Protein AF-A0A946F8T7-F1 (afdb_monomer)

Solvent-accessible surface area (backbone atoms only — not comparable to full-atom values): 4936 Å² total; per-residue (Å²): 134,81,81,78,92,63,94,79,88,69,80,62,67,88,41,72,40,75,49,57,86,78,60,74,64,58,31,60,78,67,75,49,66,87,94,63,89,77,92,73,56,72,70,55,48,54,52,53,58,72,73,47,65,80,64,48,80,44,88,34,28,73,34,51,50,50,49,52,51,52,64,73,73,108

pLDDT: mean 95.97, std 3.85, range [69.94, 98.44]

Secondary structure (DSSP, 8-state):
-PPPS-S--------EEEE----HHHHHHTTPPTT------HHHHHHHHHT--S-EEEE--HHHHHHHHHHHH-

Structure (mmCIF, N/CA/C/O backbone):
data_AF-A0A946F8T7-F1
#
_entry.id   AF-A0A946F8T7-F1
#
loop_
_atom_site.group_PDB
_atom_site.id
_atom_site.type_symbol
_atom_site.label_atom_id
_atom_site.label_alt_id
_atom_site.label_comp_id
_atom_site.label_asym_id
_atom_site.label_entity_id
_atom_site.label_seq_id
_atom_site.pdbx_PDB_ins_code
_atom_site.Cartn_x
_atom_site.Cartn_y
_atom_site.Cartn_z
_atom_site.occupancy
_atom_site.B_iso_or_equiv
_atom_site.auth_seq_id
_atom_site.auth_comp_id
_atom_site.auth_asym_id
_atom_site.auth_atom_id
_atom_site.pdbx_PDB_model_num
ATOM 1 N N . MET A 1 1 ? 28.075 -10.337 -25.741 1.00 69.94 1 MET A N 1
ATOM 2 C CA . MET A 1 1 ? 26.974 -10.313 -24.751 1.00 69.94 1 MET A CA 1
ATOM 3 C C . MET A 1 1 ? 25.720 -9.818 -25.454 1.00 69.94 1 MET A C 1
ATOM 5 O O . MET A 1 1 ? 25.837 -8.915 -26.273 1.00 69.94 1 MET A O 1
ATOM 9 N N . THR A 1 2 ? 24.562 -10.431 -25.213 1.00 83.88 2 THR A N 1
ATOM 10 C CA . THR A 1 2 ? 23.281 -9.987 -25.788 1.00 83.88 2 THR A CA 1
ATOM 11 C C . THR A 1 2 ? 22.810 -8.700 -25.118 1.00 83.88 2 THR A C 1
ATOM 13 O O . THR A 1 2 ? 23.058 -8.497 -23.930 1.00 83.88 2 THR A O 1
ATOM 16 N N . LYS A 1 3 ? 22.128 -7.834 -25.874 1.00 88.62 3 LYS A N 1
ATOM 17 C CA . LYS A 1 3 ? 21.530 -6.608 -25.334 1.00 88.62 3 LYS A CA 1
ATOM 18 C C . LYS A 1 3 ? 20.497 -6.977 -24.251 1.00 88.62 3 LYS A C 1
ATOM 20 O O . LYS A 1 3 ? 19.744 -7.931 -24.474 1.00 88.62 3 LYS A O 1
ATOM 25 N N . PRO A 1 4 ? 20.464 -6.288 -23.094 1.00 90.56 4 PRO A N 1
ATOM 26 C CA . PRO A 1 4 ? 19.446 -6.545 -22.082 1.00 90.56 4 PRO A CA 1
ATOM 27 C C . PRO A 1 4 ? 18.054 -6.293 -22.668 1.00 90.56 4 PRO A C 1
ATOM 29 O O . PRO A 1 4 ? 17.855 -5.351 -23.433 1.00 90.56 4 PRO A O 1
ATOM 32 N N . ARG A 1 5 ? 17.107 -7.179 -22.340 1.00 94.44 5 ARG A N 1
ATOM 33 C CA . ARG A 1 5 ? 15.718 -7.099 -22.817 1.00 94.44 5 ARG A CA 1
ATOM 34 C C . ARG A 1 5 ? 14.890 -6.056 -22.057 1.00 94.44 5 ARG A C 1
ATOM 36 O O . ARG A 1 5 ? 13.904 -5.578 -22.601 1.00 94.44 5 ARG A O 1
ATOM 43 N N . PHE A 1 6 ? 15.267 -5.754 -20.818 1.00 95.44 6 PHE A N 1
ATOM 44 C CA . PHE A 1 6 ? 14.535 -4.870 -19.915 1.00 95.44 6 PHE A CA 1
ATOM 45 C C . PHE A 1 6 ? 15.493 -3.843 -19.321 1.00 95.44 6 PHE A C 1
ATOM 47 O O . PHE A 1 6 ? 16.626 -4.201 -18.987 1.00 95.44 6 PHE A O 1
ATOM 54 N N . ASP A 1 7 ? 15.020 -2.610 -19.155 1.00 95.38 7 ASP A N 1
ATOM 55 C CA . ASP A 1 7 ? 15.781 -1.536 -18.511 1.00 95.38 7 ASP A CA 1
ATOM 56 C C . ASP A 1 7 ? 15.742 -1.667 -16.984 1.00 95.38 7 ASP A C 1
ATOM 58 O O . ASP A 1 7 ? 16.761 -1.514 -16.314 1.00 95.38 7 ASP A O 1
ATOM 62 N N . VAL A 1 8 ? 14.575 -2.025 -16.434 1.00 97.25 8 VAL A N 1
ATOM 63 C CA . VAL A 1 8 ? 14.361 -2.219 -14.995 1.00 97.25 8 VAL A CA 1
ATOM 64 C C . VAL A 1 8 ? 13.505 -3.465 -14.753 1.00 97.25 8 VAL A C 1
ATOM 66 O O . VAL A 1 8 ? 12.501 -3.687 -15.428 1.00 97.25 8 VAL A O 1
ATOM 69 N N . LEU A 1 9 ? 13.896 -4.275 -13.766 1.00 96.81 9 LEU A N 1
ATOM 70 C CA . LEU A 1 9 ? 13.118 -5.400 -13.242 1.00 96.81 9 LEU A CA 1
ATOM 71 C C . LEU A 1 9 ? 12.777 -5.124 -11.775 1.00 96.81 9 LEU A C 1
ATOM 73 O O . LEU A 1 9 ? 13.674 -4.873 -10.974 1.00 96.81 9 LEU A O 1
ATOM 77 N N . GLY A 1 10 ? 11.494 -5.208 -11.427 1.00 96.88 10 GLY A N 1
ATOM 78 C CA . GLY A 1 10 ? 11.012 -5.080 -10.054 1.00 96.88 10 GLY A CA 1
ATOM 79 C C . GLY A 1 10 ? 10.568 -6.426 -9.495 1.00 96.88 10 GLY A C 1
ATOM 80 O O . GLY A 1 10 ? 9.906 -7.198 -10.186 1.00 96.88 10 GLY A O 1
ATOM 81 N N . ILE A 1 11 ? 10.912 -6.694 -8.237 1.00 98.12 11 ILE A N 1
ATOM 82 C CA . ILE A 1 11 ? 10.397 -7.828 -7.465 1.00 98.12 11 ILE A CA 1
ATOM 83 C C . ILE A 1 11 ? 9.790 -7.256 -6.190 1.00 98.12 11 ILE A C 1
ATOM 85 O O . ILE A 1 11 ? 10.446 -6.513 -5.463 1.00 98.12 11 ILE A O 1
ATOM 89 N N . GLY A 1 12 ? 8.537 -7.596 -5.918 1.00 97.38 12 GLY A N 1
ATOM 90 C CA . GLY A 1 12 ? 7.858 -7.184 -4.700 1.00 97.38 12 GLY A CA 1
ATOM 91 C C . GLY A 1 12 ? 6.551 -7.930 -4.510 1.00 97.38 12 GLY A C 1
ATOM 92 O O . GLY A 1 12 ? 6.130 -8.704 -5.369 1.00 97.38 12 GLY A O 1
ATOM 93 N N . ASN A 1 13 ? 5.920 -7.685 -3.367 1.00 97.62 13 ASN A N 1
ATOM 94 C CA . ASN A 1 13 ? 4.629 -8.276 -3.051 1.00 97.62 13 ASN A CA 1
ATOM 95 C C . ASN A 1 13 ? 3.564 -7.724 -4.005 1.00 97.62 13 ASN A C 1
ATOM 97 O O . ASN A 1 13 ? 3.392 -6.508 -4.107 1.00 97.62 13 ASN A O 1
ATOM 101 N N . ALA A 1 14 ? 2.857 -8.626 -4.685 1.00 97.50 14 ALA A N 1
ATOM 102 C CA . ALA A 1 14 ? 1.684 -8.279 -5.473 1.00 97.50 14 ALA A CA 1
ATOM 103 C C . ALA A 1 14 ? 0.520 -8.005 -4.514 1.00 97.50 14 ALA A C 1
ATOM 105 O O . ALA A 1 14 ? 0.102 -8.898 -3.778 1.00 97.50 14 ALA A O 1
ATOM 106 N N . ILE A 1 15 ? 0.048 -6.759 -4.492 1.00 97.44 15 ILE A N 1
ATOM 107 C CA . ILE A 1 15 ? -0.967 -6.275 -3.554 1.00 97.44 15 ILE A CA 1
ATOM 108 C C . ILE A 1 15 ? -2.041 -5.521 -4.345 1.00 97.44 15 ILE A C 1
ATOM 110 O O . ILE A 1 15 ? -1.741 -4.857 -5.340 1.00 97.44 15 ILE A O 1
ATOM 114 N N . VAL A 1 16 ? -3.290 -5.642 -3.902 1.00 97.75 16 VAL A N 1
ATOM 115 C CA . VAL A 1 16 ? -4.385 -4.746 -4.288 1.00 97.75 16 VAL A CA 1
ATOM 116 C C . VAL A 1 16 ? -4.566 -3.756 -3.147 1.00 97.75 16 VAL A C 1
ATOM 118 O O . VAL A 1 16 ? -4.747 -4.170 -2.002 1.00 97.75 16 VAL A O 1
ATOM 121 N N . ASP A 1 17 ? -4.487 -2.468 -3.458 1.00 98.06 17 ASP A N 1
ATOM 122 C CA . ASP A 1 17 ? -4.702 -1.412 -2.481 1.00 98.06 17 ASP A CA 1
ATOM 123 C C . ASP A 1 17 ? -6.207 -1.153 -2.366 1.00 98.06 17 ASP A C 1
ATOM 125 O O . ASP A 1 17 ? -6.899 -0.938 -3.365 1.00 98.06 17 ASP A O 1
ATOM 129 N N . ILE A 1 18 ? -6.699 -1.162 -1.129 1.00 97.44 18 ILE A N 1
ATOM 130 C CA . ILE A 1 18 ? -8.065 -0.780 -0.779 1.00 97.44 18 ILE A CA 1
ATOM 131 C C . ILE A 1 18 ? -7.963 0.494 0.059 1.00 97.44 18 ILE A C 1
ATOM 133 O O . ILE A 1 18 ? -7.382 0.479 1.145 1.00 97.44 18 ILE A O 1
ATOM 137 N N . ILE A 1 19 ? -8.475 1.608 -0.461 1.00 97.25 19 ILE A N 1
ATOM 138 C CA . ILE A 1 19 ? -8.225 2.945 0.088 1.00 97.25 19 ILE A CA 1
ATOM 139 C C . ILE A 1 19 ? -9.553 3.588 0.483 1.00 97.25 19 ILE A C 1
ATOM 141 O O . ILE A 1 19 ? -10.455 3.710 -0.344 1.00 97.25 19 ILE A O 1
ATOM 145 N N . ALA A 1 20 ? -9.652 4.034 1.733 1.00 96.56 20 ALA A N 1
ATOM 146 C CA . ALA A 1 20 ? -10.797 4.765 2.267 1.00 96.56 20 ALA A CA 1
ATOM 147 C C . ALA A 1 20 ? -10.318 5.991 3.059 1.00 96.56 20 ALA A C 1
ATOM 149 O O . ALA A 1 20 ? -9.262 5.953 3.693 1.00 96.56 20 ALA A O 1
ATOM 150 N N . GLU A 1 21 ? -11.094 7.076 3.039 1.00 95.62 21 GLU A N 1
ATOM 151 C CA . GLU A 1 21 ? -10.855 8.209 3.938 1.00 95.62 21 GLU A CA 1
ATOM 152 C C . GLU A 1 21 ? -11.299 7.854 5.364 1.00 95.62 21 GLU A C 1
ATOM 154 O O . GLU A 1 21 ? -12.392 7.329 5.580 1.00 95.62 21 GLU A O 1
ATOM 159 N N . SER A 1 22 ? -10.453 8.157 6.349 1.00 93.81 22 SER A N 1
ATOM 160 C CA . SER A 1 22 ? -10.716 7.884 7.765 1.00 93.81 22 SER A CA 1
ATOM 161 C C . SER A 1 22 ? -10.114 8.966 8.662 1.00 93.81 22 SER A C 1
ATOM 163 O O . SER A 1 22 ? -9.059 9.517 8.342 1.00 93.81 22 SER A O 1
A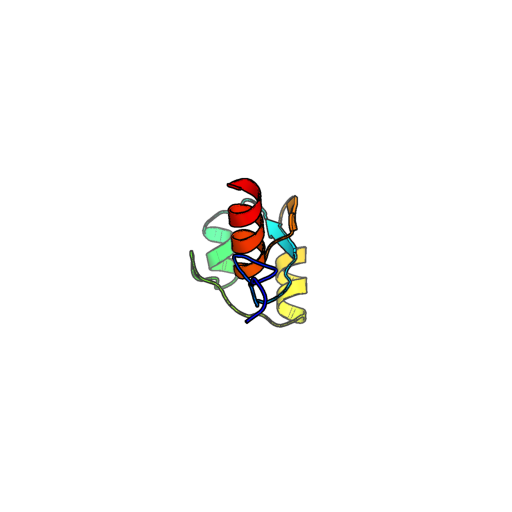TOM 165 N N . GLY A 1 23 ? -10.747 9.233 9.805 1.00 94.88 23 GL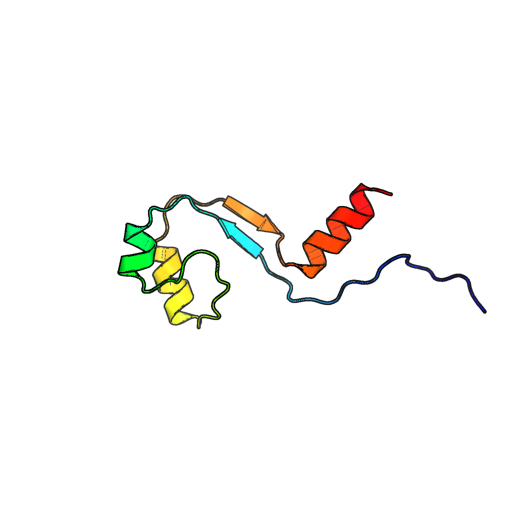Y A N 1
ATOM 166 C CA . GLY A 1 23 ? -10.207 10.116 10.841 1.00 94.88 23 GLY A CA 1
ATOM 167 C C . GLY A 1 23 ? -9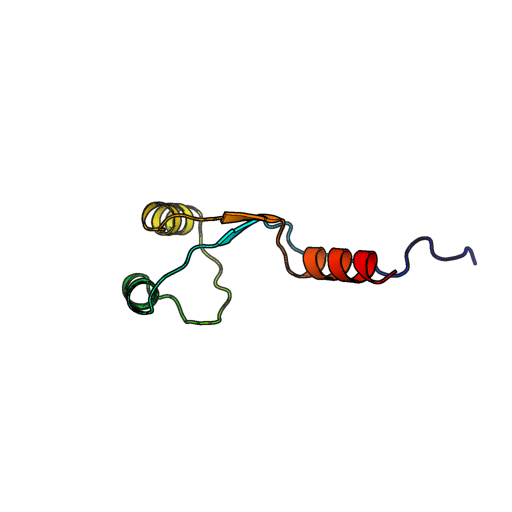.174 9.439 11.752 1.00 94.88 23 GLY A C 1
ATOM 168 O O . GLY A 1 23 ? -9.014 8.218 11.759 1.00 94.88 23 GLY A O 1
ATOM 169 N N . ASP A 1 24 ? -8.479 10.243 12.565 1.00 96.81 24 ASP A N 1
ATOM 170 C CA . ASP A 1 24 ? -7.499 9.755 13.554 1.00 96.81 24 ASP A CA 1
ATOM 171 C C . ASP A 1 24 ? -8.159 8.943 14.694 1.00 96.81 24 ASP A C 1
ATOM 173 O O . ASP A 1 24 ? -7.505 8.144 15.373 1.00 96.81 24 ASP A O 1
ATOM 177 N N . ASP A 1 25 ? -9.469 9.105 14.886 1.00 96.62 25 ASP A N 1
ATOM 178 C CA . ASP A 1 25 ? -10.295 8.324 15.806 1.00 96.62 25 ASP A CA 1
ATOM 179 C C . ASP A 1 25 ? -10.404 6.854 15.376 1.00 96.62 25 ASP A C 1
ATOM 181 O O . ASP A 1 25 ? -10.296 5.966 16.224 1.00 96.62 25 ASP A O 1
ATOM 185 N N . PHE A 1 26 ? -10.522 6.583 14.071 1.00 96.19 26 PHE A N 1
ATOM 186 C CA . PHE A 1 26 ? -10.483 5.225 13.523 1.00 96.19 26 PHE A CA 1
ATOM 187 C C . PHE A 1 26 ? -9.139 4.552 13.820 1.00 96.19 26 PHE A C 1
ATOM 189 O O . PHE A 1 26 ? -9.097 3.429 14.327 1.00 96.19 26 PHE A O 1
ATOM 196 N N . LEU A 1 27 ? -8.035 5.266 13.572 1.00 96.25 27 LEU A N 1
ATOM 197 C CA . LEU A 1 27 ? -6.688 4.763 13.847 1.00 96.25 27 LEU A CA 1
ATOM 198 C C . LEU A 1 27 ? -6.519 4.433 15.336 1.00 96.25 27 LEU A C 1
ATOM 200 O O . LEU A 1 27 ? -6.083 3.336 15.680 1.00 96.25 27 LEU A O 1
ATOM 204 N N . THR A 1 28 ? -6.951 5.339 16.218 1.00 96.81 28 THR A N 1
ATOM 205 C CA . THR A 1 28 ? -6.888 5.150 17.677 1.00 96.81 28 THR A CA 1
ATOM 206 C C . THR A 1 28 ? -7.742 3.964 18.135 1.00 96.81 28 THR A C 1
ATOM 208 O O . THR A 1 28 ? -7.260 3.122 18.892 1.00 96.81 28 THR A O 1
ATOM 211 N N . LYS A 1 29 ? -8.986 3.846 17.644 1.00 96.38 29 LYS A N 1
ATOM 212 C CA . LYS A 1 29 ? -9.909 2.738 17.960 1.00 96.38 29 LYS A CA 1
ATOM 213 C C . LYS A 1 29 ? -9.313 1.373 17.603 1.00 96.38 29 LYS A C 1
ATOM 215 O O . LYS A 1 29 ? -9.584 0.388 18.287 1.00 96.38 29 LYS A O 1
ATOM 220 N N . HIS A 1 30 ? -8.518 1.314 16.539 1.00 96.12 30 HIS A N 1
ATOM 221 C CA . HIS A 1 30 ? -7.950 0.078 16.009 1.00 96.12 30 HIS A CA 1
ATOM 222 C C . HIS A 1 30 ? -6.457 -0.116 16.324 1.00 96.12 30 HIS A C 1
ATOM 224 O O . HIS A 1 30 ? -5.863 -1.090 15.857 1.00 96.12 30 HIS A O 1
ATOM 230 N N . GLY A 1 31 ? -5.857 0.770 17.129 1.00 95.44 31 GLY A N 1
ATOM 231 C CA . GLY A 1 31 ? -4.444 0.699 17.512 1.00 95.44 31 GLY A CA 1
ATOM 232 C C . GLY A 1 31 ? -3.492 0.771 16.315 1.00 95.44 31 GLY A C 1
ATOM 233 O O . GLY A 1 31 ? -2.522 0.015 16.255 1.00 95.44 31 GLY A O 1
ATOM 234 N N . LEU A 1 32 ? -3.814 1.603 15.322 1.00 96.06 32 LEU A N 1
ATOM 235 C CA . LEU A 1 32 ? -3.033 1.781 14.099 1.00 96.06 32 LEU A CA 1
ATOM 236 C C . LEU A 1 32 ? -2.084 2.977 14.244 1.00 96.06 32 LEU A C 1
ATOM 238 O O . LEU A 1 32 ? -2.531 4.101 14.478 1.00 96.06 32 LEU A O 1
ATOM 242 N N . ASP A 1 33 ? -0.787 2.756 14.035 1.00 96.44 33 ASP A N 1
ATOM 243 C CA . ASP A 1 33 ? 0.202 3.833 14.014 1.00 96.44 33 ASP A CA 1
ATOM 244 C C . ASP A 1 33 ? 0.171 4.565 12.666 1.00 96.44 33 ASP A C 1
ATOM 246 O O . ASP A 1 33 ? 0.435 3.990 11.603 1.00 96.44 33 ASP A O 1
ATOM 250 N N . LYS A 1 34 ? -0.147 5.862 12.704 1.00 96.94 34 LYS A N 1
ATOM 251 C CA . LYS A 1 34 ? -0.295 6.699 11.507 1.00 96.94 34 LYS A CA 1
ATOM 252 C C . LYS A 1 34 ? 0.998 6.746 10.684 1.00 96.94 34 LYS A C 1
ATOM 254 O O . LYS A 1 34 ? 2.072 7.017 11.212 1.00 96.94 34 LYS A O 1
ATOM 259 N N . GLY A 1 35 ? 0.873 6.541 9.370 1.00 96.00 35 GLY A N 1
ATOM 260 C CA . GLY A 1 35 ? 1.991 6.621 8.420 1.00 96.00 35 GLY A CA 1
ATOM 261 C C . GLY A 1 35 ? 2.892 5.383 8.376 1.00 96.00 35 GLY A C 1
ATOM 262 O O . GLY A 1 35 ? 3.969 5.441 7.786 1.00 96.00 35 GLY A O 1
ATOM 263 N N . THR A 1 36 ? 2.473 4.274 8.986 1.00 96.56 36 THR A N 1
ATOM 264 C CA . THR A 1 36 ? 3.225 3.014 8.983 1.00 96.56 36 THR A CA 1
ATOM 265 C C . THR A 1 36 ? 2.585 1.972 8.068 1.00 96.56 36 THR A C 1
ATOM 267 O O . THR A 1 36 ? 1.403 2.047 7.738 1.00 96.56 36 THR A O 1
ATOM 270 N N . MET A 1 37 ? 3.379 0.976 7.669 1.00 96.94 37 MET A N 1
ATOM 271 C CA . MET A 1 37 ? 2.867 -0.273 7.111 1.00 96.94 37 MET A CA 1
ATOM 272 C C . MET A 1 37 ? 2.944 -1.333 8.203 1.00 96.94 37 MET A C 1
ATOM 274 O O . MET A 1 37 ? 4.023 -1.598 8.738 1.00 96.94 37 MET A O 1
ATOM 278 N N . ARG A 1 38 ? 1.799 -1.927 8.533 1.00 95.94 38 ARG A N 1
ATOM 279 C CA . ARG A 1 38 ? 1.683 -2.953 9.565 1.00 95.94 38 ARG A CA 1
ATOM 280 C C . ARG A 1 38 ? 1.155 -4.232 8.935 1.00 95.94 38 ARG A C 1
ATOM 282 O O . ARG A 1 38 ? 0.094 -4.221 8.319 1.00 95.94 38 ARG A O 1
ATOM 289 N N . LEU A 1 39 ? 1.889 -5.328 9.106 1.00 96.75 39 LEU A N 1
ATOM 290 C CA . L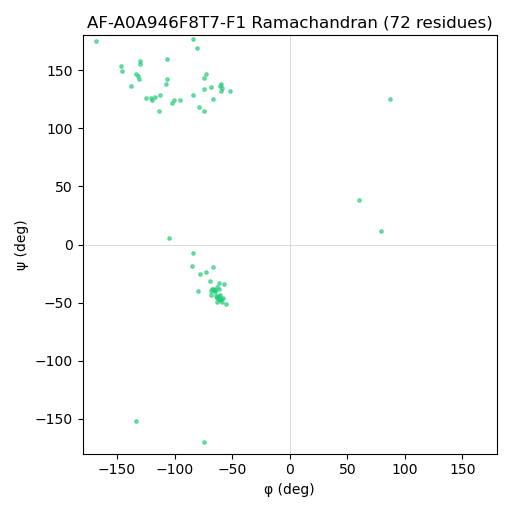EU A 1 39 ? 1.387 -6.649 8.745 1.00 96.75 39 LEU A CA 1
ATOM 291 C C . LEU A 1 39 ? 0.253 -7.029 9.696 1.00 96.75 39 LEU A C 1
ATOM 293 O O . LEU A 1 39 ? 0.368 -6.838 10.907 1.00 96.75 39 LEU A O 1
ATOM 297 N N . ILE A 1 40 ? -0.818 -7.568 9.132 1.00 97.00 40 ILE A N 1
ATOM 298 C CA . ILE A 1 40 ? -1.991 -8.047 9.859 1.00 97.00 40 ILE A CA 1
ATOM 299 C C . ILE A 1 40 ? -2.324 -9.455 9.377 1.00 97.00 40 ILE A C 1
ATOM 301 O O . ILE A 1 40 ? -1.966 -9.836 8.259 1.00 97.00 40 ILE A O 1
ATOM 305 N N . ASP A 1 41 ? -2.986 -10.229 10.227 1.00 97.94 41 ASP A N 1
ATOM 306 C CA . ASP A 1 41 ? -3.534 -11.520 9.833 1.00 97.94 41 ASP A CA 1
ATOM 307 C C . ASP A 1 41 ? -4.910 -11.370 9.160 1.00 97.94 41 ASP A C 1
ATOM 309 O O . ASP A 1 41 ? -5.465 -10.276 9.032 1.00 97.94 41 ASP A O 1
ATOM 313 N N . GLU A 1 42 ? -5.462 -12.491 8.701 1.00 97.94 42 GLU A N 1
ATOM 314 C CA . GLU A 1 42 ? -6.752 -12.538 8.009 1.00 97.94 42 GLU A CA 1
ATOM 315 C C . GLU A 1 42 ? -7.926 -12.091 8.897 1.00 97.94 42 GLU A C 1
ATOM 317 O O . GLU A 1 42 ? -8.857 -11.430 8.422 1.00 97.94 42 GLU A O 1
ATOM 322 N N . ALA A 1 43 ? -7.887 -12.419 10.191 1.00 98.00 43 ALA A N 1
ATOM 323 C CA . ALA A 1 43 ? -8.955 -12.076 11.123 1.00 98.00 43 ALA A CA 1
ATOM 324 C C . ALA A 1 43 ? -9.005 -10.560 11.350 1.00 98.00 43 ALA A C 1
ATOM 326 O O . ALA A 1 43 ? -10.078 -9.950 11.320 1.00 98.00 43 ALA A O 1
ATOM 327 N N . GLU A 1 44 ? -7.843 -9.935 11.522 1.00 97.06 44 GLU A N 1
ATOM 328 C CA . GLU A 1 44 ? -7.736 -8.490 11.628 1.00 97.06 44 GLU A CA 1
ATOM 329 C C . GLU A 1 44 ? -8.061 -7.785 10.305 1.00 97.06 44 GLU A C 1
ATOM 331 O O . GLU A 1 44 ? -8.772 -6.780 10.335 1.00 97.06 44 GLU A O 1
ATOM 336 N N . ALA A 1 45 ? -7.631 -8.321 9.158 1.00 97.25 45 ALA A N 1
ATOM 337 C CA . ALA A 1 45 ? -7.996 -7.779 7.847 1.00 97.25 45 ALA A CA 1
ATOM 338 C C . ALA A 1 45 ? -9.517 -7.757 7.651 1.00 97.25 45 ALA A C 1
ATOM 340 O O . ALA A 1 45 ? -10.077 -6.724 7.288 1.00 97.25 45 ALA A O 1
ATOM 341 N N . THR A 1 46 ? -10.198 -8.857 7.982 1.00 97.31 46 THR A N 1
ATOM 342 C CA . THR A 1 46 ? -11.664 -8.957 7.905 1.00 97.31 46 THR A CA 1
ATOM 343 C C . THR A 1 46 ? -12.343 -7.940 8.821 1.00 97.31 46 THR A C 1
ATOM 345 O O . THR A 1 46 ? -13.288 -7.264 8.413 1.00 97.31 46 THR A O 1
ATOM 348 N N . ARG A 1 47 ? -11.846 -7.795 10.057 1.00 96.94 47 ARG A N 1
ATOM 349 C CA . ARG A 1 47 ? -12.376 -6.836 11.033 1.00 96.94 47 ARG A CA 1
ATOM 350 C C . ARG A 1 47 ? -12.218 -5.392 10.551 1.00 96.94 47 ARG A C 1
ATOM 352 O O . ARG A 1 47 ? -13.181 -4.636 10.588 1.00 96.94 47 ARG A O 1
ATOM 359 N N . LEU A 1 48 ? -11.020 -5.014 10.104 1.00 96.81 48 LEU A N 1
ATOM 360 C CA . LEU A 1 48 ? -10.738 -3.662 9.615 1.00 96.81 48 LEU A CA 1
ATOM 361 C C . LEU A 1 48 ? -11.527 -3.344 8.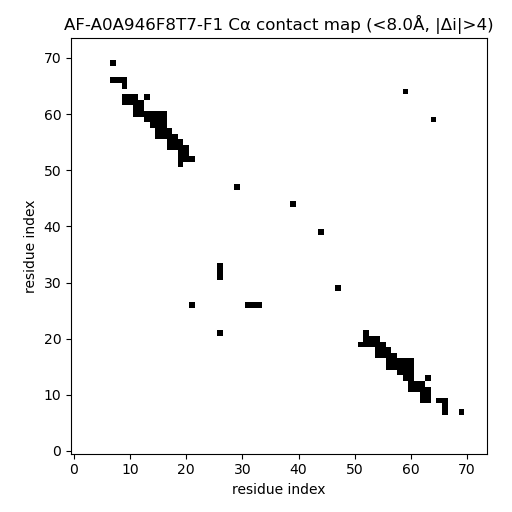346 1.00 96.81 48 LEU A C 1
ATOM 363 O O . LEU A 1 48 ? -12.055 -2.244 8.244 1.00 96.81 48 LEU A O 1
ATOM 367 N N . TYR A 1 49 ? -11.647 -4.302 7.424 1.00 96.06 49 TYR A N 1
ATOM 368 C CA . TYR A 1 49 ? -12.421 -4.138 6.196 1.00 96.06 49 TYR A CA 1
ATOM 369 C C . TYR A 1 49 ? -13.921 -3.967 6.480 1.00 96.06 49 TYR A C 1
ATOM 371 O O . TYR A 1 49 ? -14.569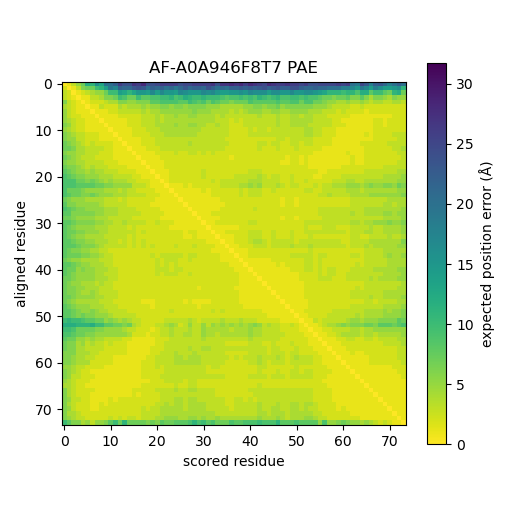 -3.132 5.859 1.00 96.06 49 TYR A O 1
ATOM 379 N N . GLY A 1 50 ? -14.472 -4.701 7.455 1.00 95.62 50 GLY A N 1
ATOM 380 C CA . GLY A 1 50 ? -15.874 -4.562 7.866 1.00 95.62 50 GLY A CA 1
ATOM 381 C C . GLY A 1 50 ? -16.193 -3.242 8.577 1.00 95.62 50 GLY A C 1
ATOM 382 O O . GLY A 1 50 ? -17.304 -2.734 8.448 1.00 95.62 50 GLY A O 1
ATOM 383 N N . ASP A 1 51 ? -15.224 -2.678 9.302 1.00 95.69 51 ASP A N 1
ATOM 384 C CA . ASP A 1 51 ? -15.337 -1.356 9.931 1.00 95.69 51 ASP A CA 1
ATOM 385 C C . ASP A 1 51 ? -14.998 -0.204 8.960 1.00 95.69 51 ASP A C 1
ATOM 387 O O . ASP A 1 51 ? -15.159 0.970 9.307 1.00 95.69 51 ASP A O 1
ATOM 391 N N . MET A 1 52 ? -14.508 -0.519 7.758 1.00 93.94 52 MET A N 1
ATOM 392 C CA . MET A 1 52 ? -14.077 0.462 6.769 1.00 93.94 52 MET A CA 1
ATOM 393 C C . MET A 1 52 ? -15.277 1.143 6.097 1.00 93.94 52 MET A C 1
ATOM 395 O O . MET A 1 52 ? -16.307 0.527 5.827 1.00 93.94 52 MET A O 1
ATOM 399 N N . GLY A 1 53 ? -15.141 2.440 5.810 1.00 90.56 53 GLY A N 1
ATOM 400 C CA . GLY A 1 53 ? -16.121 3.188 5.020 1.00 90.56 53 GLY A CA 1
ATOM 401 C C . GLY A 1 53 ? -16.064 2.853 3.520 1.00 90.56 53 GLY A C 1
ATOM 402 O O . GLY A 1 53 ? -15.361 1.928 3.110 1.00 90.56 53 GLY A O 1
ATOM 403 N N . PRO A 1 54 ? -16.774 3.623 2.673 1.00 93.62 54 PRO A N 1
ATOM 404 C CA . PRO A 1 54 ? -16.677 3.501 1.220 1.00 93.62 54 PRO A CA 1
ATOM 405 C C . PRO A 1 54 ? -15.222 3.571 0.749 1.00 93.62 54 PRO A C 1
ATOM 407 O O . PRO A 1 54 ? -14.482 4.470 1.151 1.00 93.62 54 PRO A O 1
ATOM 410 N N . ALA A 1 55 ? -14.832 2.634 -0.112 1.00 95.94 55 ALA A N 1
ATOM 411 C CA . ALA A 1 55 ? -13.449 2.465 -0.527 1.00 95.94 55 ALA A CA 1
ATOM 412 C C . ALA A 1 55 ? -13.294 2.395 -2.044 1.00 95.94 55 ALA A C 1
ATOM 414 O O . ALA A 1 55 ? -14.227 2.048 -2.770 1.00 95.94 55 ALA A O 1
ATOM 415 N N . ILE A 1 56 ? -12.086 2.707 -2.503 1.00 97.31 56 ILE A N 1
ATOM 416 C CA . ILE A 1 56 ? -11.635 2.464 -3.870 1.00 97.31 56 ILE A CA 1
ATOM 417 C C . ILE A 1 56 ? -10.647 1.300 -3.883 1.00 97.31 56 ILE A C 1
ATOM 419 O O . ILE A 1 56 ? -9.819 1.169 -2.982 1.00 97.31 56 ILE A O 1
ATOM 423 N N . GLU A 1 57 ? -10.728 0.480 -4.924 1.00 97.31 57 GLU A N 1
ATOM 424 C CA . GLU A 1 57 ? -9.824 -0.646 -5.149 1.00 97.31 57 GLU A CA 1
ATOM 425 C C . GLU A 1 57 ? -8.962 -0.363 -6.378 1.00 97.31 57 GLU A C 1
ATOM 427 O O . GLU A 1 57 ? -9.472 -0.008 -7.446 1.00 97.31 57 GLU A O 1
ATOM 432 N N . ILE A 1 58 ? -7.646 -0.504 -6.235 1.00 97.94 58 ILE A N 1
ATOM 433 C CA . ILE A 1 58 ? -6.684 -0.271 -7.314 1.00 97.94 58 ILE A CA 1
ATOM 434 C C . ILE A 1 58 ? -5.490 -1.217 -7.181 1.00 97.94 58 ILE A C 1
ATOM 436 O O . ILE A 1 58 ? -5.160 -1.693 -6.097 1.00 97.94 58 ILE A O 1
ATOM 440 N N . SER A 1 59 ? -4.826 -1.522 -8.297 1.00 97.75 59 SER A N 1
ATOM 441 C CA . SER A 1 59 ? -3.550 -2.237 -8.248 1.00 97.75 59 SER A CA 1
ATOM 442 C C . 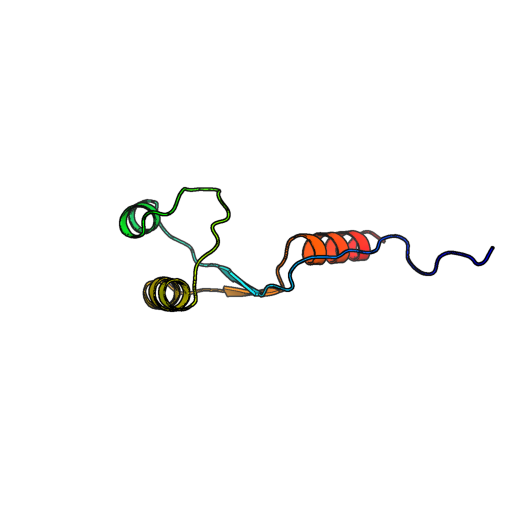SER A 1 59 ? -2.529 -1.453 -7.426 1.00 97.75 59 SER A C 1
ATOM 444 O O . SER A 1 59 ? -2.381 -0.247 -7.612 1.00 97.75 59 SER A O 1
ATOM 446 N N . GLY A 1 60 ? -1.824 -2.158 -6.545 1.00 97.69 60 GLY A N 1
ATOM 447 C CA . GLY A 1 60 ? -0.846 -1.576 -5.642 1.00 97.69 60 GLY A CA 1
ATOM 448 C C . GLY A 1 60 ? 0.458 -2.359 -5.604 1.00 97.69 60 GLY A C 1
ATOM 449 O O . GLY A 1 60 ? 0.854 -3.040 -6.553 1.00 97.69 60 GLY A O 1
ATOM 450 N N . GLY A 1 61 ? 1.126 -2.272 -4.457 1.00 97.44 61 GLY A N 1
ATOM 451 C CA . GLY A 1 61 ? 2.436 -2.876 -4.233 1.00 97.44 61 GLY A CA 1
ATOM 452 C C . GLY A 1 61 ? 3.580 -1.956 -4.664 1.00 97.44 61 GLY A C 1
ATOM 453 O O . GLY A 1 61 ? 3.672 -1.510 -5.805 1.00 97.44 61 GLY A O 1
ATOM 454 N N . SER A 1 62 ? 4.503 -1.695 -3.736 1.00 97.94 62 SER A N 1
ATOM 455 C CA . SER A 1 62 ? 5.562 -0.690 -3.913 1.00 97.94 62 SER A CA 1
ATOM 456 C C . SER A 1 62 ? 6.413 -0.914 -5.172 1.00 97.94 62 SER A C 1
ATOM 458 O O . SER A 1 62 ? 6.536 -0.007 -5.991 1.00 97.94 62 SER A O 1
ATOM 460 N N . ALA A 1 63 ? 6.939 -2.128 -5.375 1.00 98.31 63 ALA A N 1
ATOM 461 C CA . ALA A 1 63 ? 7.760 -2.427 -6.548 1.00 98.31 63 ALA A CA 1
ATOM 462 C C . ALA A 1 63 ? 6.954 -2.377 -7.857 1.00 98.31 63 ALA A C 1
ATOM 464 O O . ALA A 1 63 ? 7.458 -1.886 -8.864 1.00 98.31 63 ALA A O 1
ATOM 465 N N . ALA A 1 64 ? 5.704 -2.852 -7.850 1.00 97.88 64 ALA A N 1
ATOM 466 C CA . ALA A 1 64 ? 4.838 -2.812 -9.026 1.00 97.88 64 ALA A CA 1
ATOM 467 C C . ALA A 1 64 ? 4.531 -1.363 -9.437 1.00 97.88 64 ALA A C 1
ATOM 469 O O . ALA A 1 64 ? 4.692 -1.019 -10.607 1.00 97.88 64 ALA A O 1
ATOM 470 N N . ASN A 1 65 ? 4.219 -0.496 -8.469 1.00 98.38 65 ASN A N 1
ATOM 471 C CA . ASN A 1 65 ? 4.008 0.933 -8.699 1.00 98.38 65 ASN A CA 1
ATOM 472 C C . ASN A 1 65 ? 5.274 1.618 -9.241 1.00 98.38 65 ASN A C 1
ATOM 474 O O . ASN A 1 65 ? 5.178 2.447 -10.145 1.00 98.38 65 ASN A O 1
ATOM 478 N N . THR A 1 66 ? 6.470 1.241 -8.767 1.00 98.44 66 THR A N 1
ATOM 479 C CA . THR A 1 66 ? 7.736 1.725 -9.346 1.00 98.44 66 THR A CA 1
ATOM 480 C C . THR A 1 66 ? 7.883 1.324 -10.812 1.00 98.44 66 THR A C 1
ATOM 482 O O . THR A 1 66 ? 8.201 2.177 -11.636 1.00 98.44 66 THR A O 1
ATOM 485 N N . ILE A 1 67 ? 7.633 0.060 -11.165 1.00 98.31 67 ILE A N 1
ATOM 486 C CA . ILE A 1 67 ? 7.753 -0.406 -12.556 1.00 98.31 67 ILE A CA 1
ATOM 487 C C . ILE A 1 67 ? 6.693 0.231 -13.457 1.00 98.31 67 ILE A C 1
ATOM 489 O O . ILE A 1 67 ? 7.015 0.616 -14.579 1.00 98.31 67 ILE A O 1
ATOM 493 N N . ALA A 1 68 ? 5.467 0.411 -12.963 1.00 98.06 68 ALA A N 1
ATOM 494 C CA . ALA A 1 68 ? 4.431 1.148 -13.678 1.00 98.06 68 ALA A CA 1
ATOM 495 C C . ALA A 1 68 ? 4.859 2.601 -13.945 1.00 98.06 68 ALA A C 1
ATOM 497 O O . ALA A 1 68 ? 4.711 3.088 -15.064 1.00 98.06 68 ALA A O 1
ATOM 498 N N . GLY A 1 69 ? 5.452 3.268 -12.948 1.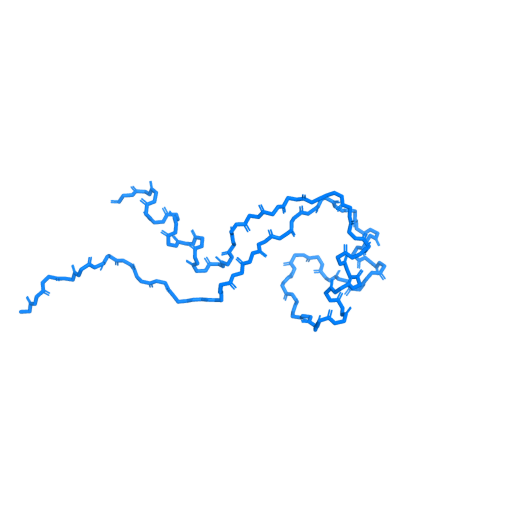00 98.19 69 GLY A N 1
ATOM 499 C CA . GLY A 1 69 ? 5.996 4.619 -13.091 1.00 98.19 69 GLY A CA 1
ATOM 500 C C . GLY A 1 69 ? 7.143 4.700 -14.101 1.00 98.19 69 GLY A C 1
ATOM 501 O O . GLY A 1 69 ? 7.127 5.574 -14.960 1.00 98.19 69 GLY A O 1
ATOM 502 N N . VAL A 1 70 ? 8.100 3.767 -14.049 1.00 98.00 70 VAL A N 1
ATOM 503 C CA . VAL A 1 70 ? 9.196 3.679 -15.032 1.00 98.00 70 VAL A CA 1
ATOM 504 C C . VAL A 1 70 ? 8.637 3.497 -16.443 1.00 98.00 70 VAL A C 1
ATOM 506 O O . VAL A 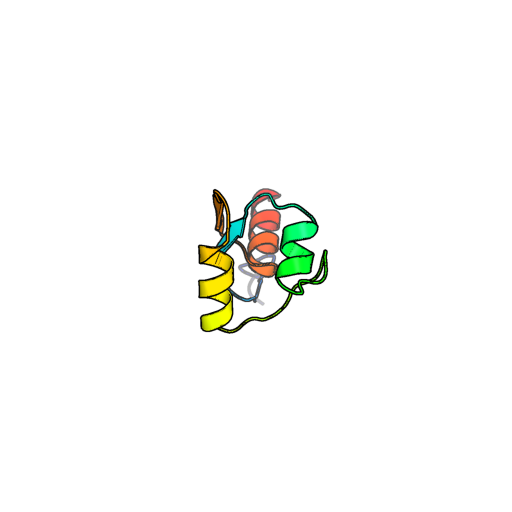1 70 ? 8.984 4.259 -17.336 1.00 98.00 70 VAL A O 1
ATOM 509 N N . ALA A 1 71 ? 7.718 2.550 -16.640 1.00 97.44 71 ALA A N 1
ATOM 510 C CA . ALA A 1 71 ? 7.114 2.308 -17.948 1.00 97.44 71 ALA A CA 1
ATOM 511 C C . ALA A 1 71 ? 6.340 3.527 -18.484 1.00 97.44 71 ALA A C 1
ATOM 513 O O . ALA A 1 71 ? 6.317 3.752 -19.692 1.00 97.44 71 ALA A O 1
ATOM 514 N N . ALA A 1 72 ? 5.718 4.316 -17.602 1.00 98.06 72 ALA A N 1
ATOM 515 C CA . ALA A 1 72 ? 5.000 5.532 -17.977 1.00 98.06 72 ALA A CA 1
ATOM 516 C C . ALA A 1 72 ? 5.926 6.694 -18.387 1.00 98.06 72 ALA A C 1
ATOM 518 O O . ALA A 1 72 ? 5.485 7.588 -19.108 1.00 98.06 72 ALA A O 1
ATOM 519 N N . LEU A 1 73 ? 7.185 6.695 -17.935 1.00 97.56 73 LEU A N 1
ATOM 520 C CA . LEU A 1 73 ? 8.171 7.732 -18.261 1.00 97.56 73 LEU A CA 1
ATOM 521 C C . LEU A 1 73 ? 8.905 7.480 -19.591 1.00 97.56 73 LEU A C 1
ATOM 523 O O . LEU A 1 73 ? 9.431 8.439 -20.161 1.00 97.56 73 LEU A O 1
ATOM 527 N N . GLY A 1 74 ? 8.873 6.244 -20.102 1.00 91.44 74 GLY A N 1
ATOM 528 C CA . GLY A 1 74 ? 9.598 5.818 -21.310 1.00 91.44 74 GLY A CA 1
ATOM 529 C C . GLY A 1 74 ? 11.087 5.589 -21.078 1.00 91.44 74 GLY A C 1
ATOM 530 O O . GLY A 1 74 ? 11.788 5.451 -22.105 1.00 91.44 74 GLY A O 1
#

Mean predicted aligned error: 3.47 Å

Nearest PDB structures (foldseek):
  4dc3-assembly1_A  TM=7.595E-01  e=8.313E-02  Schistosoma mansoni
  2i6b-assembly2_B  TM=7.219E-01  e=1.863E-01  Homo sapiens
  5kb5-assembly1_A  TM=7.885E-01  e=1.993E-01  Mus musculus
  4o1l-assembly2_A  TM=8.161E-01  e=2.569E+00  Homo sapiens

Sequence (74 aa):
MTKPRFDVLGIGNAIVDIIAESGDDFLTKHGLDKGTMRLIDEAEATRLYGDMGPAIEISGGSAANTIAGVAALG

Radius of gyration: 17.01 Å; Cα contacts (8 Å, |Δi|>4): 55; chains: 1; bounding box: 44×23×44 Å

Foldseek 3Di:
DDDDPDPDDFDWDWDKDKDADDDVVLCVVLVHDPPDDDDDDPVSVVVNVVVGDDIDIGTDTDRVVVVVVVVVVD